Protein AF-A0A4S2KIC2-F1 (afdb_monomer)

Solvent-accessible surface area (backbone atoms only — not comparable to full-atom values): 6261 Å² total; per-residue (Å²): 139,81,88,82,81,82,77,82,76,80,71,76,79,69,77,73,74,77,71,71,77,53,70,52,60,56,43,44,62,73,37,57,76,86,53,90,86,42,69,68,57,34,50,52,31,51,56,43,46,51,50,33,42,51,54,45,27,50,54,45,30,67,76,27,77,90,33,70,73,56,28,45,45,26,24,49,55,37,25,50,57,42,38,67,74,37,64,85,42,64,68,51,42,49,49,29,49,76,78,23,56,61,81,84,130

Foldseek 3Di:
DDDDDPDDPPPPPPPPPPPDDPVLVVQLVVLDDQDDPDPVNNVSSVVSNLVSLVVQLVVQCVVQVPPVVSNQVSLVVSLVSQCVVCPPPPVSNVVSCVPRHDDDD

Mean predicted aligned error: 9.74 Å

Sequence (105 aa):
MRTFFVFITIGLLKSAMTRSIPKYDLCMENCGEDPYDDLVELTKVEVCRDQCNEQEKIRCIDKHQNNEAQKRKCWKDALYRCIVRCGDDGNCLKMCNDFHTPPSQ

Structure (mmCIF, N/CA/C/O backbone):
data_AF-A0A4S2KIC2-F1
#
_entry.id   AF-A0A4S2KIC2-F1
#
loop_
_atom_site.group_PDB
_atom_site.id
_atom_site.type_symbol
_atom_site.label_atom_id
_atom_site.label_alt_id
_atom_site.label_comp_id
_atom_site.label_asym_id
_atom_site.label_entity_id
_atom_site.label_seq_id
_atom_site.pdbx_PDB_ins_code
_atom_site.Cartn_x
_atom_site.Cartn_y
_atom_site.Cartn_z
_atom_site.occupancy
_atom_site.B_iso_or_equiv
_atom_site.auth_seq_id
_atom_site.auth_comp_id
_atom_site.auth_asym_id
_atom_site.auth_atom_id
_atom_site.pdbx_PDB_model_num
ATOM 1 N N . MET A 1 1 ? -8.834 -71.207 -9.233 1.00 42.25 1 MET A N 1
ATOM 2 C CA . MET A 1 1 ? -8.273 -70.038 -9.957 1.00 42.25 1 MET A CA 1
ATOM 3 C C . MET A 1 1 ? -9.429 -69.377 -10.690 1.00 42.25 1 MET A C 1
ATOM 5 O O . MET A 1 1 ? -10.117 -70.099 -11.382 1.00 42.25 1 MET A O 1
ATOM 9 N N . ARG A 1 2 ? -9.770 -68.095 -10.581 1.00 50.09 2 ARG A N 1
ATOM 10 C CA . ARG A 1 2 ? -9.151 -66.908 -9.979 1.00 50.09 2 ARG A CA 1
ATOM 11 C C . ARG A 1 2 ? -10.318 -65.956 -9.657 1.00 50.09 2 ARG A C 1
ATOM 13 O O . ARG A 1 2 ? -11.062 -65.588 -10.558 1.00 50.09 2 ARG A O 1
ATOM 20 N N . THR A 1 3 ? -10.487 -65.601 -8.391 1.00 49.47 3 THR A N 1
ATOM 21 C CA . THR A 1 3 ? -11.451 -64.598 -7.925 1.00 49.47 3 THR A CA 1
ATOM 22 C C . THR A 1 3 ? -10.867 -63.219 -8.224 1.00 49.47 3 THR A C 1
ATOM 24 O O . THR A 1 3 ? -9.846 -62.861 -7.641 1.00 49.47 3 THR A O 1
ATOM 27 N N . PHE A 1 4 ? -11.456 -62.452 -9.142 1.00 53.56 4 PHE A N 1
ATOM 28 C CA . PHE A 1 4 ? -11.076 -61.052 -9.344 1.00 53.56 4 PHE A CA 1
ATOM 29 C C . PHE A 1 4 ? -12.015 -60.168 -8.522 1.00 53.56 4 PHE A C 1
ATOM 31 O O . PHE A 1 4 ? -13.104 -59.809 -8.959 1.00 53.56 4 PHE A O 1
ATOM 38 N N . PHE A 1 5 ? -11.591 -59.853 -7.298 1.00 55.38 5 PHE A N 1
ATOM 39 C CA . PHE A 1 5 ? -12.187 -58.785 -6.505 1.00 55.38 5 PHE A CA 1
ATOM 40 C C . PHE A 1 5 ? -11.818 -57.444 -7.150 1.00 55.38 5 PHE A C 1
ATOM 42 O O . PHE A 1 5 ? -10.686 -56.977 -7.024 1.00 55.38 5 PHE A O 1
ATOM 49 N N . VAL A 1 6 ? -12.762 -56.833 -7.866 1.00 56.28 6 VAL A N 1
ATOM 50 C CA . VAL A 1 6 ? -12.648 -55.438 -8.305 1.00 56.28 6 VAL A CA 1
ATOM 51 C C . VAL A 1 6 ? -12.949 -54.571 -7.087 1.00 56.28 6 VAL A C 1
ATOM 53 O O . VAL A 1 6 ? -14.104 -54.310 -6.756 1.00 56.28 6 VAL A O 1
ATOM 56 N N . PHE A 1 7 ? -11.899 -54.196 -6.358 1.00 56.09 7 PHE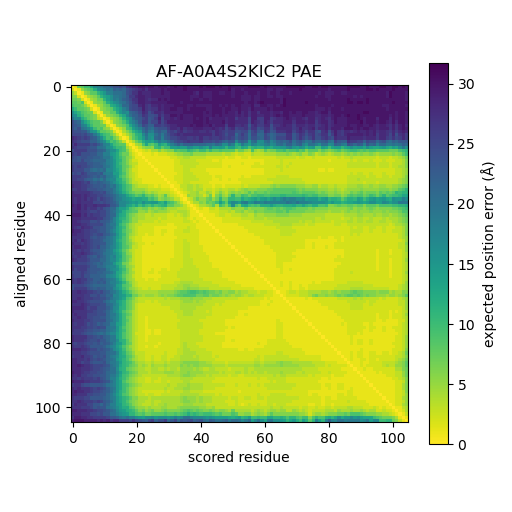 A N 1
ATOM 57 C CA . PHE A 1 7 ? -12.017 -53.264 -5.247 1.00 56.09 7 PHE A CA 1
ATOM 58 C C . PHE A 1 7 ? -12.352 -51.871 -5.779 1.00 56.09 7 PHE A C 1
ATOM 60 O O . PHE A 1 7 ? -11.626 -51.281 -6.574 1.00 56.09 7 PHE A O 1
ATOM 67 N N . ILE A 1 8 ? -13.494 -51.381 -5.310 1.00 58.25 8 ILE A N 1
ATOM 68 C CA . ILE A 1 8 ? -14.044 -50.049 -5.507 1.00 58.25 8 ILE A CA 1
ATOM 69 C C . ILE A 1 8 ? -13.025 -49.014 -5.016 1.00 58.25 8 ILE A C 1
ATOM 71 O O . ILE A 1 8 ? -12.866 -48.815 -3.813 1.00 58.25 8 ILE A O 1
ATOM 75 N N . THR A 1 9 ? -12.357 -48.310 -5.928 1.00 58.62 9 THR A N 1
ATOM 76 C CA . THR A 1 9 ? -11.683 -47.058 -5.578 1.00 58.62 9 THR A CA 1
ATOM 77 C C . THR A 1 9 ? -12.691 -45.925 -5.718 1.00 58.62 9 THR A C 1
ATOM 79 O O . THR A 1 9 ? -12.729 -45.229 -6.733 1.00 58.62 9 THR A O 1
ATOM 82 N N . ILE A 1 10 ? -13.512 -45.722 -4.682 1.00 62.16 10 ILE A N 1
ATOM 83 C CA . ILE A 1 10 ? -14.069 -44.393 -4.406 1.00 62.16 10 ILE A CA 1
ATOM 84 C C . ILE A 1 10 ? -12.861 -43.548 -4.008 1.00 62.16 10 ILE A C 1
ATOM 86 O O . ILE A 1 10 ? -12.469 -43.468 -2.844 1.00 62.16 10 ILE A O 1
ATOM 90 N N . GLY A 1 11 ? -12.190 -43.007 -5.023 1.00 55.66 11 GLY A N 1
ATOM 91 C CA . GLY A 1 11 ? -11.206 -41.964 -4.842 1.00 55.66 11 GLY A CA 1
ATOM 92 C C . GLY A 1 11 ? -11.947 -40.790 -4.237 1.00 55.66 11 GLY A C 1
ATOM 93 O O . GLY A 1 11 ? -12.772 -40.167 -4.899 1.00 55.66 11 GLY A O 1
ATOM 94 N N . LEU A 1 12 ? -11.696 -40.560 -2.952 1.00 54.72 12 LEU A N 1
ATOM 95 C CA . LEU A 1 12 ? -12.090 -39.374 -2.219 1.00 54.72 12 LEU A CA 1
ATOM 96 C C . LEU A 1 12 ? -11.844 -38.153 -3.115 1.00 54.72 12 LEU A C 1
ATOM 98 O O . LEU A 1 12 ? -10.701 -37.708 -3.245 1.00 54.72 12 LEU A O 1
ATOM 102 N N . LEU A 1 13 ? -12.909 -37.581 -3.689 1.00 52.31 13 LEU A N 1
ATOM 103 C CA . LEU A 1 13 ? -12.952 -36.146 -3.934 1.00 52.31 13 LEU A CA 1
ATOM 104 C C . LEU A 1 13 ? -12.817 -35.518 -2.545 1.00 52.31 13 LEU A C 1
ATOM 106 O O . LEU A 1 13 ? -13.795 -35.199 -1.874 1.00 52.31 13 LEU A O 1
ATOM 110 N N . LYS A 1 14 ? -11.574 -35.415 -2.065 1.00 51.69 14 LYS A N 1
ATOM 111 C CA . LYS A 1 14 ? -11.212 -34.439 -1.056 1.00 51.69 14 LYS A CA 1
ATOM 112 C C . LYS A 1 14 ? -11.665 -33.132 -1.665 1.00 51.69 14 LYS A C 1
ATOM 114 O O . LYS A 1 14 ? -11.070 -32.694 -2.645 1.00 51.69 14 LYS A O 1
ATOM 119 N N . SER A 1 15 ? -12.757 -32.590 -1.137 1.00 53.12 15 SER A N 1
ATOM 120 C CA . SER A 1 15 ? -13.234 -31.254 -1.436 1.00 53.12 15 SER A CA 1
ATOM 121 C C . SER A 1 15 ? -12.027 -30.331 -1.450 1.00 53.12 15 SER A C 1
ATOM 123 O O . SER A 1 15 ? -11.496 -29.972 -0.397 1.00 53.12 15 SER A O 1
ATOM 125 N N . ALA A 1 16 ? -11.555 -29.993 -2.647 1.00 57.94 16 ALA A N 1
ATOM 126 C CA . ALA A 1 16 ? -10.711 -28.844 -2.828 1.00 57.94 16 ALA A CA 1
ATOM 127 C C . ALA A 1 16 ? -11.624 -27.690 -2.440 1.00 57.94 16 ALA A C 1
ATOM 129 O O . ALA A 1 16 ? -12.454 -27.244 -3.227 1.00 57.94 16 ALA A O 1
ATOM 130 N N . MET A 1 17 ? -11.559 -27.273 -1.175 1.00 52.12 17 MET A N 1
ATOM 131 C CA . MET A 1 17 ? -11.983 -25.936 -0.825 1.00 52.12 17 MET A CA 1
ATOM 132 C C . MET A 1 17 ? -11.098 -25.043 -1.683 1.00 52.12 17 MET A C 1
ATOM 134 O O . MET A 1 17 ? -9.933 -24.828 -1.357 1.00 52.12 17 MET A O 1
ATOM 138 N N . THR A 1 18 ? -11.618 -24.628 -2.835 1.00 59.12 18 THR A N 1
ATOM 139 C CA . THR A 1 18 ? -11.044 -23.599 -3.692 1.00 59.12 18 THR A CA 1
ATOM 140 C C . THR A 1 18 ? -11.039 -22.330 -2.860 1.00 59.12 18 THR A C 1
ATOM 142 O O . THR A 1 18 ? -11.979 -21.538 -2.889 1.00 59.12 18 THR A O 1
ATOM 145 N N . ARG A 1 19 ? -10.032 -22.202 -1.995 1.00 63.56 19 ARG A N 1
ATOM 146 C CA . ARG A 1 19 ? -9.811 -21.021 -1.179 1.00 63.56 19 ARG A CA 1
ATOM 147 C C . ARG A 1 19 ? -9.549 -19.915 -2.190 1.00 63.56 19 ARG A C 1
ATOM 149 O O . ARG A 1 19 ? -8.561 -19.977 -2.913 1.00 63.56 19 ARG A O 1
ATOM 156 N N . SER A 1 20 ? -10.496 -18.990 -2.322 1.00 80.69 20 SER A N 1
ATOM 157 C CA . SER A 1 20 ? -10.373 -17.875 -3.257 1.00 80.69 20 SER A CA 1
ATOM 158 C C . SER A 1 20 ? -9.068 -17.135 -2.982 1.00 80.69 20 SER A C 1
ATOM 160 O O . SER A 1 20 ? -8.759 -16.889 -1.810 1.00 80.69 20 SER A O 1
ATOM 162 N N . ILE A 1 21 ? -8.341 -16.770 -4.039 1.00 81.56 21 ILE A N 1
ATOM 163 C CA . ILE A 1 21 ? -7.134 -15.944 -3.940 1.00 81.56 21 ILE A CA 1
ATOM 164 C C . ILE A 1 21 ? -7.488 -14.676 -3.140 1.00 81.56 21 ILE A C 1
ATOM 166 O O . ILE A 1 21 ? -8.517 -14.047 -3.426 1.00 81.56 21 ILE A O 1
ATOM 170 N N . PRO A 1 22 ? -6.722 -14.315 -2.093 1.00 92.50 22 PRO A N 1
ATOM 171 C CA . PRO A 1 22 ? -6.954 -13.077 -1.361 1.00 92.50 22 PRO A CA 1
ATOM 172 C C . PRO A 1 22 ? -6.935 -11.877 -2.311 1.00 92.50 22 PRO A C 1
ATOM 174 O O . PRO A 1 22 ? -6.118 -11.813 -3.224 1.00 92.50 22 PRO A O 1
ATOM 177 N N . LYS A 1 23 ? -7.824 -10.892 -2.112 1.00 96.12 23 LYS A N 1
ATOM 178 C CA . LYS A 1 23 ? -7.954 -9.818 -3.116 1.00 96.12 23 LYS A CA 1
ATOM 179 C C . LYS A 1 23 ? -6.697 -8.952 -3.255 1.00 96.12 23 LYS A C 1
ATOM 181 O O . LYS A 1 23 ? -6.541 -8.322 -4.290 1.00 96.12 23 LYS A O 1
ATOM 186 N N . TYR A 1 24 ? -5.840 -8.899 -2.230 1.00 96.62 24 TYR A N 1
ATOM 187 C CA . TYR A 1 24 ? -4.538 -8.236 -2.339 1.00 96.62 24 TYR A CA 1
ATOM 188 C C . TYR A 1 24 ? -3.654 -8.945 -3.364 1.00 96.62 24 TYR A C 1
ATOM 190 O O . TYR A 1 24 ? -3.161 -8.294 -4.274 1.00 96.62 24 TYR A O 1
ATOM 198 N N . ASP A 1 25 ? -3.526 -10.268 -3.256 1.00 96.19 25 ASP A N 1
ATOM 199 C CA . ASP A 1 25 ? -2.682 -11.065 -4.148 1.00 96.19 25 ASP A CA 1
ATOM 200 C C . ASP A 1 25 ? -3.192 -10.971 -5.591 1.00 96.19 25 ASP A C 1
ATOM 202 O O . ASP A 1 25 ? -2.426 -10.652 -6.492 1.00 96.19 25 ASP A O 1
ATOM 206 N N . LEU A 1 26 ? -4.511 -11.081 -5.791 1.00 96.75 26 LEU A N 1
ATOM 207 C CA . LEU A 1 26 ? -5.124 -10.880 -7.108 1.00 96.75 26 LEU A CA 1
ATOM 208 C C . LEU A 1 26 ? -4.883 -9.463 -7.665 1.00 96.75 26 LEU A C 1
ATOM 210 O O . LEU A 1 26 ? -4.708 -9.288 -8.866 1.00 96.75 26 LEU A O 1
ATOM 214 N N . CYS A 1 27 ? -4.898 -8.435 -6.811 1.00 98.00 27 CYS A N 1
ATOM 215 C CA . CYS A 1 27 ? -4.593 -7.065 -7.226 1.00 98.00 27 CYS A CA 1
ATOM 216 C C . CYS A 1 27 ? -3.133 -6.941 -7.678 1.00 98.00 27 CYS A C 1
ATOM 218 O O . CYS A 1 27 ? -2.872 -6.393 -8.743 1.00 98.00 27 CYS A O 1
ATOM 220 N N . MET A 1 28 ? -2.204 -7.501 -6.900 1.00 97.12 28 MET A N 1
ATOM 221 C CA . MET A 1 28 ? -0.775 -7.491 -7.208 1.00 97.12 28 MET A CA 1
ATOM 222 C C . MET A 1 28 ? -0.468 -8.233 -8.514 1.00 97.12 28 MET A C 1
ATOM 224 O O . MET A 1 28 ? 0.279 -7.707 -9.332 1.00 97.12 28 MET A O 1
ATOM 228 N N . GLU A 1 29 ? -1.085 -9.397 -8.742 1.00 95.81 29 GLU A N 1
ATOM 229 C CA . GLU A 1 29 ? -0.963 -10.152 -9.999 1.00 95.81 29 GLU A CA 1
ATOM 230 C C . GLU A 1 29 ? -1.431 -9.325 -11.207 1.00 95.81 29 GLU A C 1
ATOM 232 O O . GLU A 1 29 ? -0.776 -9.302 -12.247 1.00 95.81 29 GLU A O 1
ATOM 237 N N . ASN A 1 30 ? -2.529 -8.577 -11.063 1.00 97.00 30 ASN A N 1
ATOM 238 C CA . ASN A 1 30 ? -3.064 -7.737 -12.138 1.00 97.00 30 ASN A CA 1
ATOM 239 C C . ASN A 1 30 ? -2.209 -6.498 -12.449 1.00 97.00 30 ASN A C 1
ATOM 241 O O . ASN A 1 30 ? -2.402 -5.895 -13.505 1.00 97.00 30 ASN A O 1
ATOM 245 N N . CYS A 1 31 ? -1.286 -6.105 -11.565 1.00 96.94 31 CYS A N 1
ATOM 246 C CA . CYS A 1 31 ? -0.347 -5.020 -11.849 1.00 96.94 31 CYS A CA 1
ATOM 247 C C . CYS A 1 31 ? 0.747 -5.426 -12.842 1.00 96.94 31 CYS A C 1
ATOM 249 O O . CYS A 1 31 ? 1.362 -4.546 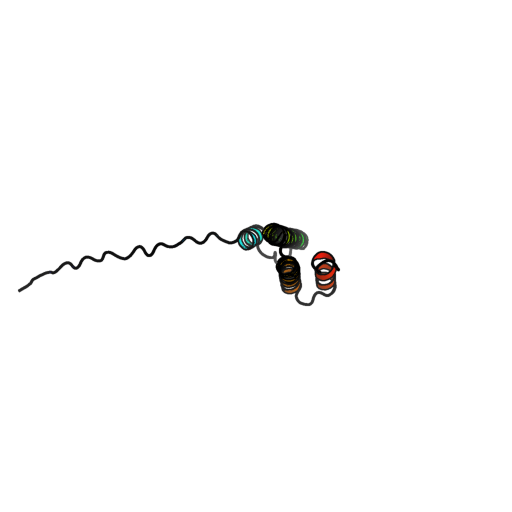-13.436 1.00 96.94 31 CYS A O 1
ATOM 251 N N . GLY A 1 32 ? 0.974 -6.728 -13.036 1.00 93.75 32 GLY A N 1
ATOM 252 C CA . GLY A 1 32 ? 2.026 -7.244 -13.903 1.00 93.75 32 GLY A CA 1
ATOM 253 C C . GLY A 1 32 ? 3.408 -7.311 -13.245 1.00 93.75 32 GLY A C 1
ATOM 254 O O . GLY A 1 32 ? 3.616 -6.946 -12.080 1.00 93.75 32 GLY A O 1
ATOM 255 N N . GLU A 1 33 ? 4.348 -7.833 -14.025 1.00 90.94 33 GLU A N 1
ATOM 256 C CA . GLU A 1 33 ? 5.750 -8.025 -13.650 1.00 90.94 33 GLU A CA 1
ATOM 257 C C . GLU A 1 33 ? 6.575 -6.755 -13.889 1.00 90.94 33 GLU A C 1
ATOM 259 O O . GLU A 1 33 ? 6.165 -5.866 -14.638 1.00 90.94 33 GLU A O 1
ATOM 264 N N . ASP A 1 34 ? 7.755 -6.682 -13.273 1.00 88.12 34 ASP A N 1
ATOM 265 C CA . ASP A 1 34 ? 8.661 -5.547 -13.460 1.00 88.12 34 ASP A CA 1
ATOM 266 C C . ASP A 1 34 ? 9.210 -5.526 -14.898 1.00 88.12 34 ASP A C 1
ATOM 268 O O . ASP A 1 34 ? 9.769 -6.529 -15.360 1.00 88.12 34 ASP A O 1
ATOM 272 N N . PRO A 1 35 ? 9.069 -4.411 -15.636 1.00 85.94 35 PRO A N 1
ATOM 273 C CA . PRO A 1 35 ? 9.635 -4.296 -16.971 1.00 85.94 35 PRO A CA 1
ATOM 274 C C . PRO A 1 35 ? 11.152 -4.106 -16.887 1.00 85.94 35 PRO A C 1
ATOM 276 O O . PRO A 1 35 ? 11.654 -3.371 -16.042 1.00 85.94 35 PRO A O 1
ATOM 279 N N . TYR A 1 36 ? 11.886 -4.751 -17.795 1.00 78.75 36 TYR A N 1
ATOM 280 C CA . TYR A 1 36 ? 13.352 -4.783 -17.750 1.00 78.75 36 TYR A CA 1
ATOM 281 C C . TYR A 1 36 ? 14.020 -3.422 -18.020 1.00 78.75 36 TYR A C 1
ATOM 283 O O . TYR A 1 36 ? 14.941 -3.069 -17.295 1.00 78.75 36 TYR A O 1
ATOM 291 N N . ASP A 1 37 ? 13.554 -2.656 -19.018 1.00 83.44 37 ASP A N 1
ATOM 292 C CA . ASP A 1 37 ? 14.242 -1.432 -19.486 1.00 83.44 37 ASP A CA 1
ATOM 293 C C . ASP A 1 37 ? 13.305 -0.225 -19.717 1.00 83.44 37 ASP A C 1
ATOM 295 O O . ASP A 1 37 ? 13.725 0.803 -20.253 1.00 83.44 37 A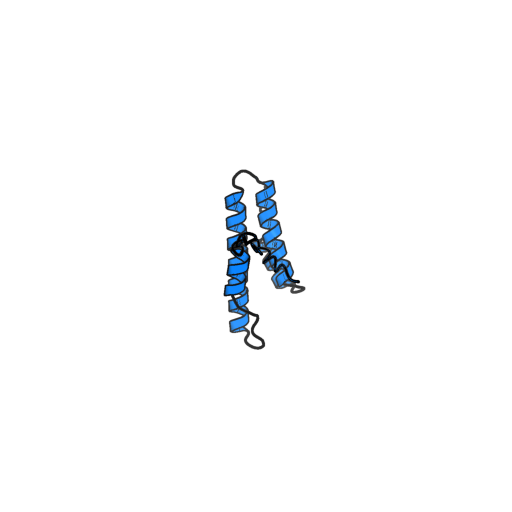SP A O 1
ATOM 299 N N . ASP A 1 38 ? 12.027 -0.318 -19.333 1.00 89.19 38 ASP A N 1
ATOM 300 C CA . ASP A 1 38 ? 11.050 0.761 -19.532 1.00 89.19 38 ASP A CA 1
ATOM 301 C C . ASP A 1 38 ? 10.660 1.406 -18.197 1.00 89.19 38 ASP A C 1
ATOM 303 O O . ASP A 1 38 ? 9.813 0.905 -17.458 1.00 89.19 38 ASP A O 1
ATOM 307 N N . LEU A 1 39 ? 11.275 2.555 -17.902 1.00 87.12 39 LEU A N 1
ATOM 308 C CA . LEU A 1 39 ? 11.015 3.323 -16.680 1.00 87.12 39 LEU A CA 1
ATOM 309 C C . LEU A 1 39 ? 9.564 3.822 -16.574 1.00 87.12 39 LEU A C 1
ATOM 311 O O . LEU A 1 39 ? 9.051 3.997 -15.466 1.00 87.12 39 LEU A O 1
ATOM 315 N N . VAL A 1 40 ? 8.898 4.073 -17.706 1.00 88.38 40 VAL A N 1
ATOM 316 C CA . VAL A 1 40 ? 7.503 4.529 -17.720 1.00 88.38 40 VAL A CA 1
ATOM 317 C C . VAL A 1 40 ? 6.584 3.376 -17.342 1.00 88.38 40 VAL A C 1
ATOM 319 O O . VAL A 1 40 ? 5.693 3.555 -16.511 1.00 88.38 40 VAL A O 1
ATOM 322 N N . GLU A 1 41 ? 6.807 2.194 -17.912 1.00 90.38 41 GLU A N 1
ATOM 323 C CA . GLU A 1 41 ? 6.062 0.993 -17.528 1.00 90.38 41 GLU A CA 1
ATOM 324 C C . GLU A 1 41 ? 6.372 0.583 -16.083 1.00 90.38 41 GLU A C 1
ATOM 326 O O . GLU A 1 41 ? 5.448 0.238 -15.349 1.00 90.38 41 GLU A O 1
ATOM 331 N N . LEU A 1 42 ? 7.623 0.725 -15.625 1.00 91.00 42 LEU A N 1
ATOM 332 C CA . LEU A 1 42 ? 7.994 0.441 -14.235 1.00 91.00 42 LEU A CA 1
ATOM 333 C C . LEU A 1 42 ? 7.185 1.317 -13.276 1.00 91.00 42 LEU A C 1
ATOM 335 O O . LEU A 1 42 ? 6.544 0.812 -12.357 1.00 91.00 42 LEU A O 1
ATOM 339 N N . THR A 1 43 ? 7.119 2.620 -13.559 1.00 90.75 43 THR A N 1
ATOM 340 C CA . THR A 1 43 ? 6.349 3.569 -12.745 1.00 90.75 43 THR A CA 1
ATOM 341 C C . THR A 1 43 ? 4.860 3.202 -12.710 1.00 90.75 43 THR A C 1
ATOM 343 O O . THR A 1 43 ? 4.215 3.317 -11.669 1.00 90.75 43 THR A O 1
ATOM 346 N N . LYS A 1 44 ? 4.277 2.734 -13.825 1.00 94.25 44 LYS A N 1
ATOM 347 C CA . LYS A 1 44 ? 2.870 2.289 -13.854 1.00 94.25 44 LYS A CA 1
ATOM 348 C C . LYS A 1 44 ? 2.642 1.069 -12.961 1.00 94.25 44 LYS A C 1
ATOM 350 O O . LYS A 1 44 ? 1.652 1.035 -12.227 1.00 94.25 44 LYS A O 1
ATOM 355 N N . VAL A 1 45 ? 3.548 0.093 -13.018 1.00 95.12 45 VAL A N 1
ATOM 356 C CA . VAL A 1 45 ? 3.499 -1.118 -12.187 1.00 95.12 45 VAL A CA 1
ATOM 357 C C . VAL A 1 45 ? 3.610 -0.751 -10.705 1.00 95.12 45 VAL A C 1
ATOM 359 O O . VAL A 1 45 ? 2.798 -1.207 -9.896 1.00 95.12 45 VAL A O 1
ATOM 362 N N . GLU A 1 46 ? 4.546 0.123 -10.340 1.00 93.94 46 GLU A N 1
ATOM 363 C CA . GLU A 1 46 ? 4.731 0.591 -8.961 1.00 93.94 46 GLU A CA 1
ATOM 364 C C . GLU A 1 46 ? 3.493 1.321 -8.427 1.00 93.94 46 GLU A C 1
ATOM 366 O O . GLU A 1 46 ? 2.955 0.942 -7.383 1.00 93.94 46 GLU A O 1
ATOM 371 N N . VAL A 1 47 ? 2.957 2.284 -9.188 1.00 95.31 47 VAL A N 1
ATOM 372 C CA . VAL A 1 47 ? 1.731 3.013 -8.820 1.00 95.31 47 VAL A CA 1
ATOM 373 C C . VAL A 1 47 ? 0.551 2.055 -8.625 1.00 95.31 47 VAL A C 1
ATOM 375 O O . VAL A 1 47 ? -0.225 2.213 -7.679 1.00 95.31 47 VAL A O 1
ATOM 378 N N . CYS A 1 48 ? 0.412 1.037 -9.477 1.00 97.94 48 CYS A N 1
ATOM 379 C CA . CYS A 1 48 ? -0.618 0.012 -9.313 1.00 97.94 48 CYS A CA 1
ATOM 380 C C . CYS A 1 48 ? -0.448 -0.764 -7.994 1.00 97.94 48 CYS A C 1
ATOM 382 O O . CYS A 1 48 ? -1.398 -0.921 -7.222 1.00 97.94 48 CYS A O 1
ATOM 384 N N . ARG A 1 49 ? 0.772 -1.207 -7.677 1.00 97.38 49 ARG A N 1
ATOM 385 C CA . ARG A 1 49 ? 1.067 -1.971 -6.451 1.00 97.38 49 ARG A CA 1
ATOM 386 C C . ARG A 1 49 ? 0.891 -1.138 -5.179 1.00 97.38 49 ARG A C 1
ATOM 388 O O . ARG A 1 49 ? 0.532 -1.683 -4.124 1.00 97.38 49 ARG A O 1
ATOM 395 N N . ASP A 1 50 ? 1.110 0.170 -5.254 1.00 96.69 50 ASP A N 1
ATOM 396 C CA . ASP A 1 50 ? 0.805 1.109 -4.173 1.00 96.69 50 ASP A CA 1
ATOM 397 C C . ASP A 1 50 ? -0.703 1.236 -3.950 1.00 96.69 50 ASP A C 1
ATOM 399 O O . ASP A 1 50 ? -1.168 1.128 -2.810 1.00 96.69 50 ASP A O 1
ATOM 403 N N . GLN A 1 51 ? -1.492 1.321 -5.026 1.00 98.06 51 GLN A N 1
ATOM 404 C CA . GLN A 1 51 ? -2.954 1.284 -4.933 1.00 98.06 51 GLN A CA 1
ATOM 405 C C . GLN A 1 51 ? -3.458 -0.023 -4.308 1.00 98.06 51 GLN A C 1
ATOM 407 O O . GLN A 1 51 ? -4.333 0.016 -3.440 1.00 98.06 51 GLN A O 1
ATOM 412 N N . CYS A 1 52 ? -2.888 -1.175 -4.677 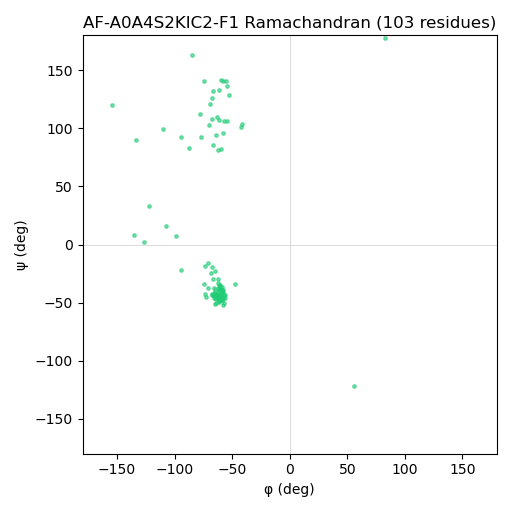1.00 98.44 52 CYS A N 1
ATOM 413 C CA . CYS A 1 52 ? -3.239 -2.458 -4.063 1.00 98.44 52 CYS A CA 1
ATOM 414 C C . CYS A 1 52 ? -2.973 -2.471 -2.551 1.00 98.44 52 CYS A C 1
ATOM 416 O O . CYS A 1 52 ? -3.800 -2.958 -1.773 1.00 98.44 52 CYS A O 1
ATOM 418 N N . ASN A 1 53 ? -1.837 -1.918 -2.112 1.00 98.44 53 ASN A N 1
ATOM 419 C CA . ASN A 1 53 ? -1.495 -1.849 -0.692 1.00 98.44 53 ASN A CA 1
ATOM 420 C C . ASN A 1 53 ? -2.454 -0.937 0.087 1.00 98.44 53 ASN A C 1
ATOM 422 O O . ASN A 1 53 ? -2.902 -1.301 1.178 1.00 98.44 53 ASN A O 1
ATOM 426 N N . GLU A 1 54 ? -2.806 0.213 -0.491 1.00 98.06 54 GLU A N 1
ATOM 427 C CA . GLU A 1 54 ? -3.740 1.165 0.110 1.00 98.06 54 GLU A CA 1
ATOM 428 C C . GLU A 1 54 ? -5.146 0.569 0.244 1.00 98.06 54 GLU A C 1
ATOM 430 O O . GLU A 1 54 ? -5.744 0.607 1.321 1.00 98.06 54 GLU A O 1
ATOM 435 N N . GLN A 1 55 ? -5.653 -0.069 -0.814 1.00 98.38 55 GLN A N 1
ATOM 436 C CA . GLN A 1 55 ? -6.953 -0.742 -0.785 1.00 98.38 55 GLN A CA 1
ATOM 437 C C . GLN A 1 55 ? -6.993 -1.869 0.252 1.00 98.38 55 GLN A C 1
ATOM 439 O O . GLN A 1 55 ? -7.999 -2.044 0.947 1.00 98.38 55 GLN A O 1
ATOM 444 N N . GLU A 1 56 ? -5.902 -2.627 0.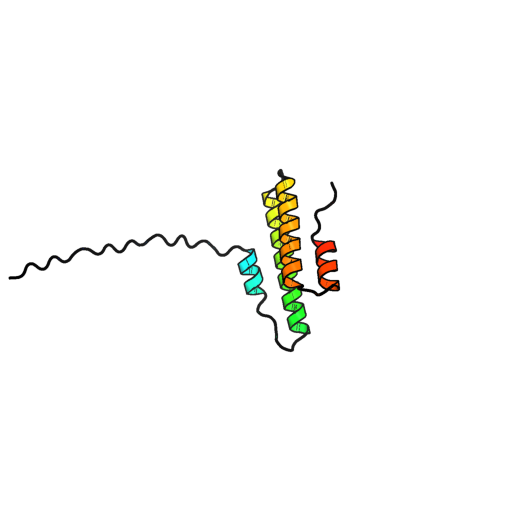396 1.00 98.38 56 GLU A N 1
ATOM 445 C CA . GLU A 1 56 ? -5.809 -3.671 1.416 1.00 98.38 56 GLU A CA 1
ATOM 446 C C . GLU A 1 56 ? -5.829 -3.094 2.830 1.00 98.38 56 GLU A C 1
ATOM 448 O O . GLU A 1 56 ? -6.532 -3.611 3.702 1.00 98.38 56 GLU A O 1
ATOM 453 N N . LYS A 1 57 ? -5.083 -2.007 3.057 1.00 98.00 57 LYS A N 1
ATOM 454 C CA . LYS A 1 57 ? -5.060 -1.286 4.332 1.00 98.00 57 LYS A CA 1
ATOM 455 C C . LYS A 1 57 ? -6.463 -0.817 4.712 1.00 98.00 57 LYS A C 1
ATOM 457 O O . LYS A 1 57 ? -6.914 -1.118 5.817 1.00 98.00 57 LYS A O 1
ATOM 462 N N . ILE A 1 58 ? -7.164 -0.150 3.791 1.00 98.00 58 ILE A N 1
ATOM 463 C CA . ILE A 1 58 ? -8.537 0.339 3.988 1.00 98.00 58 ILE A CA 1
ATOM 464 C C . ILE A 1 58 ? -9.470 -0.826 4.325 1.00 98.00 58 ILE A C 1
ATOM 466 O O . ILE A 1 58 ? -10.107 -0.817 5.377 1.00 98.00 58 ILE A O 1
ATOM 470 N N . ARG A 1 59 ? -9.472 -1.892 3.514 1.00 98.06 59 ARG A N 1
ATOM 471 C CA . ARG A 1 59 ? -10.323 -3.068 3.756 1.00 98.06 59 ARG A CA 1
ATOM 472 C C . ARG A 1 59 ? -10.056 -3.715 5.117 1.00 98.06 59 ARG A C 1
ATOM 474 O O . ARG A 1 59 ? -10.984 -4.188 5.774 1.00 98.06 59 ARG A O 1
ATOM 481 N N . CYS A 1 60 ? -8.792 -3.774 5.529 1.00 98.00 60 CYS A N 1
ATOM 482 C CA . CYS A 1 60 ? -8.403 -4.297 6.832 1.00 98.00 60 CYS A CA 1
ATOM 483 C C . CYS A 1 60 ? -8.935 -3.410 7.969 1.00 98.00 60 CYS A C 1
ATOM 485 O O . CYS A 1 60 ? -9.530 -3.925 8.916 1.00 98.00 60 CYS A O 1
ATOM 487 N N . ILE A 1 61 ? -8.788 -2.085 7.860 1.00 97.62 61 ILE A N 1
ATOM 488 C CA . ILE A 1 61 ? -9.297 -1.122 8.849 1.00 97.62 61 ILE A CA 1
ATOM 489 C C . ILE A 1 61 ? -10.824 -1.207 8.960 1.00 97.62 61 ILE A C 1
ATOM 491 O O . ILE A 1 61 ? -11.347 -1.294 10.074 1.00 97.62 61 ILE A O 1
ATOM 495 N N . ASP A 1 62 ? -11.530 -1.269 7.830 1.00 97.44 62 ASP A N 1
ATOM 496 C CA . ASP A 1 62 ? -12.993 -1.367 7.774 1.00 97.44 62 ASP A CA 1
ATOM 497 C C . ASP A 1 62 ? -13.516 -2.645 8.438 1.00 97.44 62 ASP A C 1
ATOM 499 O O . ASP A 1 62 ? -14.548 -2.641 9.109 1.00 97.44 62 ASP A O 1
ATOM 503 N N . LYS A 1 63 ? -12.771 -3.750 8.336 1.00 97.69 63 LYS A N 1
ATOM 504 C CA . LYS A 1 63 ? -13.097 -5.004 9.030 1.00 97.69 63 LYS A CA 1
ATOM 505 C C . LYS A 1 63 ? -12.955 -4.896 10.557 1.00 97.69 63 LYS A C 1
ATOM 507 O O . LYS A 1 63 ? -13.510 -5.715 11.291 1.00 97.69 63 LYS A O 1
ATOM 512 N N . HIS A 1 64 ? -12.212 -3.908 11.047 1.00 97.00 64 HIS A N 1
ATOM 513 C CA . HIS A 1 64 ? -11.828 -3.760 12.448 1.00 97.00 64 HIS A CA 1
ATOM 514 C C . HIS A 1 64 ? -12.287 -2.428 13.061 1.00 97.00 64 HIS A C 1
ATOM 516 O O . HIS A 1 64 ? -11.635 -1.916 13.968 1.00 97.00 64 HIS A O 1
ATOM 522 N N . GLN A 1 65 ? -13.436 -1.891 12.628 1.00 93.19 65 GLN A N 1
ATOM 523 C CA . GLN A 1 65 ? -13.976 -0.589 13.061 1.00 93.19 65 GLN A CA 1
ATOM 524 C C . GLN A 1 65 ? -13.981 -0.346 14.581 1.00 93.19 65 GLN A C 1
ATOM 526 O O . GLN A 1 65 ? -13.717 0.777 15.000 1.00 93.19 65 GLN A O 1
ATOM 531 N N . ASN A 1 66 ? -14.191 -1.382 15.398 1.00 94.38 66 ASN A N 1
ATOM 532 C CA . ASN A 1 66 ? -14.249 -1.276 16.863 1.00 94.38 66 ASN A CA 1
ATOM 533 C C . ASN A 1 66 ? -13.014 -1.863 17.574 1.00 94.38 66 ASN A C 1
ATOM 535 O O . ASN A 1 66 ? -13.068 -2.162 18.765 1.00 94.38 66 ASN A O 1
ATOM 539 N N . ASN A 1 67 ? -11.913 -2.101 16.854 1.00 96.81 67 ASN A N 1
ATOM 540 C CA . ASN A 1 67 ? -10.701 -2.696 17.412 1.00 96.81 67 ASN A CA 1
ATOM 541 C C . ASN A 1 67 ? -9.451 -1.919 16.982 1.00 96.81 67 ASN A C 1
ATOM 543 O O . ASN A 1 67 ? -8.809 -2.235 15.980 1.00 96.81 67 ASN A O 1
ATOM 547 N N . GLU A 1 68 ? -9.076 -0.929 17.790 1.00 95.56 68 GLU A N 1
ATOM 548 C CA . GLU A 1 68 ? -7.928 -0.055 17.524 1.00 95.56 68 GLU A CA 1
ATOM 549 C C . GLU A 1 68 ? -6.596 -0.806 17.427 1.00 95.56 68 GLU A C 1
ATOM 551 O O . GLU A 1 68 ? -5.743 -0.462 16.609 1.00 95.56 68 GLU A O 1
ATOM 556 N N . ALA A 1 69 ? -6.410 -1.873 18.209 1.00 96.12 69 ALA A N 1
ATOM 557 C CA . ALA A 1 69 ? -5.202 -2.687 18.122 1.00 96.12 69 ALA A CA 1
ATOM 558 C C . ALA A 1 69 ? -5.083 -3.368 16.747 1.00 96.12 69 ALA A C 1
ATOM 560 O O . ALA A 1 69 ? -4.007 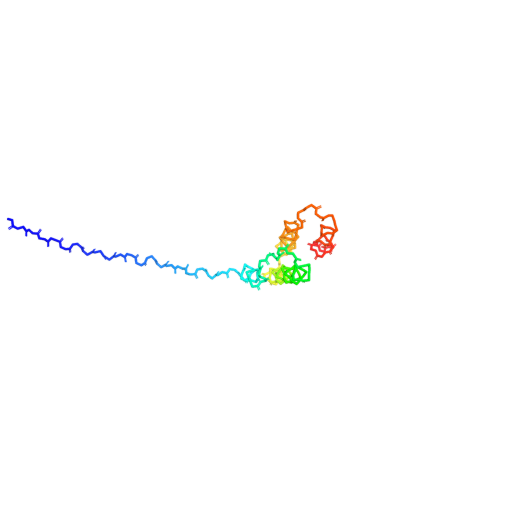-3.364 16.147 1.00 96.12 69 ALA A O 1
ATOM 561 N N . GLN A 1 70 ? -6.191 -3.897 16.218 1.00 97.62 70 GLN A N 1
ATOM 562 C CA . GLN A 1 70 ? -6.219 -4.501 14.885 1.00 97.62 70 GLN A CA 1
ATOM 563 C C . GLN A 1 70 ? -6.105 -3.453 13.776 1.00 97.62 70 GLN A C 1
ATOM 565 O O . GLN A 1 70 ? -5.369 -3.684 12.822 1.00 97.62 70 GLN A O 1
ATOM 570 N N . LYS A 1 71 ? -6.712 -2.267 13.918 1.00 97.44 71 LYS A N 1
ATOM 571 C CA . LYS A 1 71 ? -6.488 -1.165 12.967 1.00 97.44 71 LYS A CA 1
ATOM 572 C C . LYS A 1 71 ? -5.013 -0.782 12.888 1.00 97.44 71 LYS A C 1
ATOM 574 O O . LYS A 1 71 ? -4.466 -0.692 11.793 1.00 97.44 71 LYS A O 1
ATOM 579 N N . ARG A 1 72 ? -4.328 -0.618 14.027 1.00 96.62 72 ARG A N 1
ATOM 580 C CA . ARG A 1 72 ? -2.876 -0.349 14.043 1.00 96.62 72 ARG A CA 1
ATOM 581 C C . ARG A 1 72 ? -2.080 -1.470 13.390 1.00 96.62 72 ARG A C 1
ATOM 583 O O . ARG A 1 72 ? -1.079 -1.190 12.738 1.00 96.62 72 ARG A O 1
ATOM 590 N N . LYS A 1 73 ? -2.515 -2.723 13.544 1.00 97.38 73 LYS A N 1
ATOM 591 C CA . LYS A 1 73 ? -1.914 -3.847 12.827 1.00 97.38 73 LYS A CA 1
ATOM 592 C C . LYS A 1 73 ? -2.088 -3.695 11.311 1.00 97.38 73 LYS A C 1
ATOM 594 O O . LYS A 1 73 ? -1.105 -3.839 10.605 1.00 97.38 73 LYS A O 1
ATOM 599 N N . CYS A 1 74 ? -3.265 -3.302 10.820 1.00 98.19 74 CYS A N 1
ATOM 600 C CA . CYS A 1 74 ? -3.490 -3.040 9.392 1.00 98.19 74 CYS A CA 1
ATOM 601 C C . CYS A 1 74 ? -2.533 -1.983 8.818 1.00 98.19 74 CYS A C 1
ATOM 603 O O . CYS A 1 74 ? -1.980 -2.179 7.739 1.00 98.19 74 CYS A O 1
ATOM 605 N N . TRP A 1 75 ? -2.308 -0.887 9.552 1.00 98.19 75 TRP A N 1
ATOM 606 C CA . TRP A 1 75 ? -1.318 0.135 9.188 1.00 98.19 75 TRP A CA 1
ATOM 607 C C . TRP A 1 75 ? 0.102 -0.443 9.132 1.00 98.19 75 TRP A C 1
ATOM 609 O O . TRP A 1 75 ? 0.796 -0.275 8.134 1.00 98.19 75 TRP A O 1
ATOM 619 N N . LYS A 1 76 ? 0.513 -1.194 10.163 1.00 97.94 76 LYS A N 1
ATOM 620 C CA . LYS A 1 76 ? 1.833 -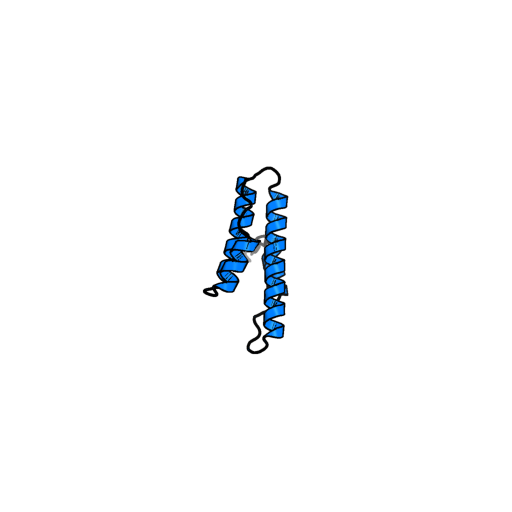1.845 10.206 1.00 97.94 76 LYS A CA 1
ATOM 621 C C . LYS A 1 76 ? 2.029 -2.865 9.085 1.00 97.94 76 LYS A C 1
ATOM 623 O O . LYS A 1 76 ? 3.105 -2.908 8.501 1.00 97.94 76 LYS A O 1
ATOM 628 N N . ASP A 1 77 ? 1.004 -3.651 8.770 1.00 98.12 77 ASP A N 1
ATOM 629 C CA . ASP A 1 77 ? 1.045 -4.629 7.684 1.00 98.12 77 ASP A CA 1
ATOM 630 C C . ASP A 1 77 ? 1.191 -3.914 6.325 1.00 98.12 77 ASP A C 1
ATOM 632 O O . ASP A 1 77 ? 1.956 -4.362 5.474 1.00 98.12 77 ASP A O 1
ATOM 636 N N . ALA A 1 78 ? 0.522 -2.769 6.129 1.00 98.38 78 ALA A N 1
ATOM 637 C CA . ALA A 1 78 ? 0.686 -1.945 4.930 1.00 98.38 78 ALA A CA 1
ATOM 638 C C . ALA A 1 78 ? 2.084 -1.319 4.826 1.00 98.38 78 ALA A C 1
ATOM 640 O O . ALA A 1 78 ? 2.699 -1.370 3.760 1.00 98.38 78 ALA A O 1
ATOM 641 N N . LEU A 1 79 ? 2.611 -0.787 5.933 1.00 98.12 79 LEU A N 1
ATOM 642 C CA . LEU A 1 79 ? 3.972 -0.255 6.005 1.00 98.12 79 LEU A CA 1
ATOM 643 C C . LEU A 1 79 ? 5.004 -1.336 5.671 1.00 98.12 79 LEU A C 1
ATOM 645 O O . LEU A 1 79 ? 5.891 -1.108 4.855 1.00 98.12 79 LEU A O 1
ATOM 649 N N . TYR A 1 80 ? 4.855 -2.528 6.250 1.00 98.12 80 TYR A N 1
ATOM 650 C CA . TYR A 1 80 ? 5.747 -3.656 5.999 1.00 98.12 80 TYR A CA 1
ATOM 651 C C . TYR A 1 80 ? 5.760 -4.063 4.522 1.00 98.12 80 TYR A C 1
ATOM 653 O O . TYR A 1 80 ? 6.833 -4.188 3.937 1.00 98.12 80 TYR A O 1
ATOM 661 N N . ARG A 1 81 ? 4.585 -4.213 3.893 1.00 97.75 81 ARG A N 1
ATOM 662 C CA . ARG A 1 81 ? 4.492 -4.536 2.459 1.00 97.75 81 ARG A CA 1
ATOM 663 C C . ARG A 1 81 ? 5.175 -3.485 1.584 1.00 97.75 81 ARG A C 1
ATOM 665 O O . ARG A 1 81 ? 5.833 -3.854 0.620 1.00 97.75 81 ARG A O 1
ATOM 672 N N . CYS A 1 82 ? 5.042 -2.207 1.933 1.00 97.75 82 CYS A N 1
ATOM 673 C CA . CYS A 1 82 ? 5.706 -1.114 1.227 1.00 97.75 82 CYS A CA 1
ATOM 674 C C . CYS A 1 82 ? 7.237 -1.197 1.371 1.00 97.75 82 CYS A C 1
ATOM 676 O O . CYS A 1 82 ? 7.942 -1.247 0.368 1.00 97.75 82 CYS A O 1
ATOM 678 N N . ILE A 1 83 ? 7.745 -1.329 2.604 1.00 97.12 83 ILE A N 1
ATOM 679 C CA . ILE A 1 83 ? 9.188 -1.426 2.894 1.00 97.12 83 ILE A CA 1
ATOM 680 C C . ILE A 1 83 ? 9.837 -2.601 2.159 1.00 97.12 83 ILE A C 1
ATOM 682 O O . ILE A 1 83 ? 10.896 -2.436 1.562 1.00 97.12 83 ILE A O 1
ATOM 686 N N . VAL A 1 84 ? 9.202 -3.778 2.168 1.00 96.38 84 VAL A N 1
ATOM 687 C CA . VAL A 1 84 ? 9.737 -4.965 1.481 1.00 96.38 84 VAL A CA 1
ATOM 688 C C . VAL A 1 84 ? 9.920 -4.716 -0.018 1.00 96.38 84 VAL A C 1
ATOM 690 O O . VAL A 1 84 ? 10.895 -5.200 -0.584 1.00 96.38 84 VAL A O 1
ATOM 693 N N . ARG A 1 85 ? 9.024 -3.950 -0.656 1.00 94.12 85 ARG A N 1
ATOM 694 C CA . ARG A 1 85 ? 9.146 -3.603 -2.081 1.00 94.12 85 ARG A CA 1
ATOM 695 C C . ARG A 1 85 ? 10.222 -2.551 -2.346 1.00 94.12 85 ARG A C 1
ATOM 697 O O . ARG A 1 85 ? 10.877 -2.634 -3.373 1.00 94.12 85 ARG A O 1
ATOM 704 N N . CYS A 1 86 ? 10.421 -1.601 -1.432 1.00 94.62 86 CYS A N 1
ATOM 705 C CA . CYS A 1 86 ? 11.447 -0.564 -1.581 1.00 94.62 86 CYS A CA 1
ATOM 706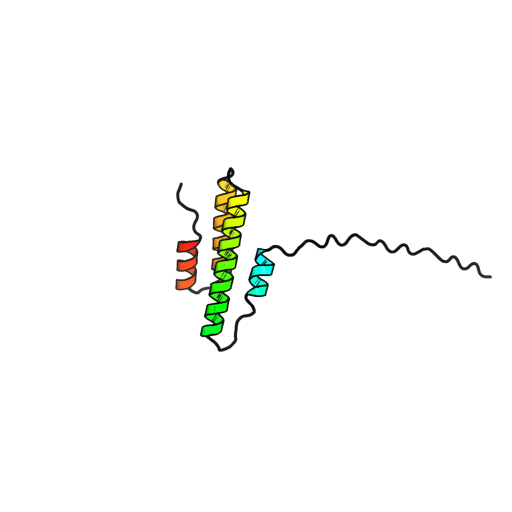 C C . CYS A 1 86 ? 12.884 -1.094 -1.496 1.00 94.62 86 CYS A C 1
ATOM 708 O O . CYS A 1 86 ? 13.804 -0.430 -1.973 1.00 94.62 86 CYS A O 1
ATOM 710 N N . GLY A 1 87 ? 13.102 -2.238 -0.836 1.00 92.19 87 GLY A N 1
ATOM 711 C CA . GLY A 1 87 ? 14.452 -2.690 -0.503 1.00 92.19 87 GLY A CA 1
ATOM 712 C C . GLY A 1 87 ? 15.200 -1.614 0.292 1.00 92.19 87 GLY A C 1
ATOM 713 O O . GLY A 1 87 ? 14.716 -1.162 1.330 1.00 92.19 87 GLY A O 1
ATOM 714 N N . ASP A 1 88 ? 16.345 -1.176 -0.233 1.00 94.25 88 ASP A N 1
ATOM 715 C CA . ASP A 1 88 ? 17.219 -0.182 0.405 1.00 94.25 88 ASP A CA 1
ATOM 716 C C . ASP A 1 88 ? 17.043 1.252 -0.146 1.00 94.25 88 ASP A C 1
ATOM 718 O O . ASP A 1 88 ? 17.815 2.148 0.208 1.00 94.25 88 ASP A O 1
ATOM 722 N N . ASP A 1 89 ? 16.047 1.513 -1.005 1.00 95.12 89 ASP A N 1
ATOM 723 C CA . ASP A 1 89 ? 15.804 2.863 -1.532 1.00 95.12 89 ASP A CA 1
ATOM 724 C C . ASP A 1 89 ? 15.314 3.809 -0.420 1.00 95.12 89 ASP A C 1
ATOM 726 O O . ASP A 1 89 ? 14.174 3.745 0.044 1.00 95.12 89 ASP A O 1
ATOM 730 N N . GLY A 1 90 ? 16.178 4.739 -0.003 1.00 96.19 90 GLY A N 1
ATOM 731 C CA . GLY A 1 90 ? 15.887 5.666 1.090 1.00 96.19 90 GLY A CA 1
ATOM 732 C C . GLY A 1 90 ? 14.703 6.609 0.837 1.00 96.19 90 GLY A C 1
ATOM 733 O O . GLY A 1 90 ? 13.983 6.943 1.782 1.00 96.19 90 GLY A O 1
ATOM 734 N N . ASN A 1 91 ? 14.468 7.028 -0.410 1.00 95.75 91 ASN A N 1
ATOM 735 C CA . ASN A 1 91 ? 13.338 7.897 -0.745 1.00 95.75 91 ASN A CA 1
ATOM 736 C C . ASN A 1 91 ? 12.023 7.111 -0.695 1.00 95.75 91 ASN A C 1
ATOM 738 O O . ASN A 1 91 ? 11.046 7.585 -0.112 1.00 95.75 91 ASN A O 1
ATOM 742 N N . CYS A 1 92 ? 12.024 5.892 -1.230 1.00 95.44 92 CYS A N 1
ATOM 743 C CA . CYS A 1 92 ? 10.904 4.961 -1.175 1.00 95.44 92 CYS A CA 1
ATOM 744 C C . CYS A 1 92 ? 10.565 4.594 0.277 1.00 95.44 92 CYS A C 1
ATOM 746 O O . CYS A 1 92 ? 9.414 4.699 0.701 1.00 95.44 92 CYS A O 1
ATOM 748 N N . LEU A 1 93 ? 11.571 4.276 1.100 1.00 97.25 93 LEU A N 1
ATOM 749 C CA . LEU A 1 93 ? 11.382 3.988 2.524 1.00 97.25 93 LEU A CA 1
ATOM 750 C C . LEU A 1 93 ? 10.774 5.177 3.274 1.00 97.25 93 LEU A C 1
ATOM 752 O O . LEU A 1 93 ? 9.880 4.995 4.106 1.00 97.25 93 LEU A O 1
ATOM 756 N N . LYS A 1 94 ? 11.227 6.401 2.985 1.00 96.62 94 LYS A N 1
ATOM 757 C CA . LYS A 1 94 ? 10.632 7.610 3.563 1.00 96.62 94 LYS A CA 1
ATOM 758 C C . LYS A 1 94 ? 9.159 7.736 3.166 1.00 96.62 94 LYS A C 1
ATOM 760 O O . LYS A 1 94 ? 8.315 7.908 4.041 1.00 96.62 94 LYS A O 1
ATOM 765 N N . MET A 1 95 ? 8.850 7.552 1.883 1.00 95.38 95 MET A N 1
ATOM 766 C CA . MET A 1 95 ? 7.481 7.572 1.369 1.00 95.38 95 MET A CA 1
ATOM 767 C C . MET A 1 95 ? 6.586 6.543 2.080 1.00 95.38 95 MET A C 1
ATOM 769 O O . MET A 1 95 ? 5.499 6.885 2.542 1.00 95.38 95 MET A O 1
ATOM 773 N N . CYS A 1 96 ? 7.054 5.304 2.261 1.00 97.00 96 CYS A N 1
ATOM 774 C CA . CYS A 1 96 ? 6.307 4.283 2.996 1.00 97.00 96 CYS A CA 1
ATOM 775 C C . CYS A 1 96 ? 5.947 4.727 4.418 1.00 97.00 96 CYS A C 1
ATOM 777 O O . CYS A 1 96 ? 4.818 4.514 4.866 1.00 97.00 96 CYS A O 1
ATOM 779 N N . ASN A 1 97 ? 6.890 5.349 5.132 1.00 96.06 97 ASN A N 1
ATOM 780 C CA . ASN A 1 97 ? 6.639 5.856 6.479 1.00 96.06 97 ASN A CA 1
ATOM 781 C C . ASN A 1 97 ? 5.605 6.989 6.471 1.00 96.06 97 ASN A C 1
ATOM 783 O O . ASN A 1 97 ? 4.703 6.972 7.309 1.00 96.06 97 ASN A O 1
ATOM 787 N N . ASP A 1 98 ? 5.689 7.913 5.513 1.00 94.88 98 ASP A N 1
ATOM 788 C CA . ASP A 1 98 ? 4.766 9.047 5.398 1.00 94.88 98 ASP A CA 1
ATOM 789 C C . ASP A 1 98 ? 3.314 8.586 5.143 1.00 94.88 98 ASP A C 1
ATOM 791 O O . ASP A 1 98 ? 2.377 9.145 5.714 1.00 94.88 98 ASP A O 1
ATOM 795 N N . PHE A 1 99 ? 3.107 7.528 4.346 1.00 93.69 99 PHE A N 1
ATOM 796 C CA . PHE A 1 99 ? 1.764 7.058 3.967 1.00 93.69 99 PHE A CA 1
ATOM 797 C C . PHE A 1 99 ? 1.181 5.937 4.835 1.00 93.69 99 PHE A C 1
ATOM 799 O O . PHE A 1 99 ? -0.039 5.723 4.825 1.00 93.69 99 PHE A O 1
ATOM 806 N N . HIS A 1 100 ? 2.014 5.169 5.540 1.00 96.06 100 HIS A N 1
ATOM 807 C CA . HIS A 1 100 ? 1.573 3.935 6.203 1.00 96.06 100 HIS A CA 1
ATOM 808 C C . HIS A 1 100 ? 1.913 3.846 7.694 1.00 96.06 1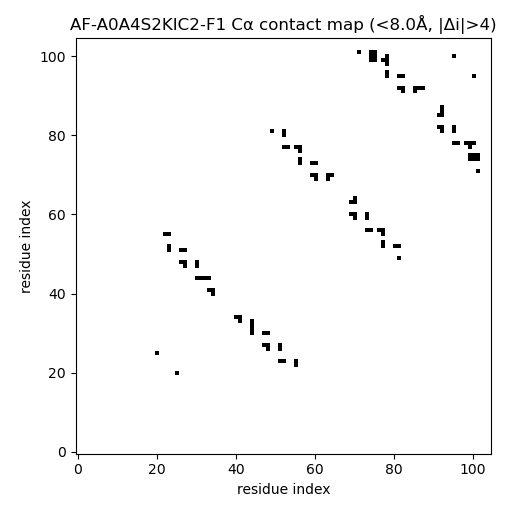00 HIS A C 1
ATOM 810 O O . HIS A 1 100 ? 1.559 2.857 8.343 1.00 96.06 100 HIS A O 1
ATOM 816 N N . THR A 1 101 ? 2.516 4.880 8.280 1.00 93.31 101 THR A N 1
ATOM 817 C CA . THR A 1 101 ? 2.617 4.971 9.741 1.00 93.31 101 THR A CA 1
ATOM 818 C C . THR A 1 101 ? 1.218 5.150 10.348 1.00 93.31 101 THR A C 1
ATOM 820 O O . THR A 1 101 ? 0.452 5.989 9.873 1.00 93.31 101 THR A O 1
ATOM 823 N N . PRO A 1 102 ? 0.845 4.376 11.390 1.00 89.62 102 PRO A N 1
ATOM 824 C CA . PRO A 1 102 ? -0.441 4.557 12.053 1.00 89.62 102 PRO A CA 1
ATOM 825 C C . PRO A 1 102 ? -0.580 5.988 12.602 1.00 89.62 102 PRO A C 1
ATOM 827 O O . PRO A 1 102 ? 0.386 6.495 13.178 1.00 89.62 102 PRO A O 1
ATOM 830 N N . PRO A 1 103 ? -1.764 6.620 12.508 1.00 84.50 103 PRO A N 1
ATOM 831 C CA . PRO A 1 103 ? -1.980 7.938 13.093 1.00 84.50 103 PRO A CA 1
ATOM 832 C C . PRO A 1 103 ? -1.741 7.907 14.609 1.00 84.50 103 PRO A C 1
ATOM 834 O O . PRO A 1 103 ? -2.082 6.932 15.290 1.00 84.50 103 PRO A O 1
ATOM 837 N N . SER A 1 104 ? -1.144 8.978 15.137 1.00 76.19 104 SER A N 1
ATOM 838 C CA . SER A 1 104 ? -1.033 9.194 16.580 1.00 76.19 104 SER A CA 1
ATOM 839 C C . SER A 1 104 ? -2.432 9.305 17.190 1.00 76.19 104 SER A C 1
ATOM 841 O O . SER A 1 104 ? -3.284 9.998 16.636 1.00 76.19 104 SER A O 1
ATOM 843 N N . GLN A 1 105 ? -2.653 8.591 18.297 1.00 57.31 105 GLN A N 1
ATOM 844 C CA . GLN A 1 105 ? -3.881 8.674 19.099 1.00 57.31 105 GLN A CA 1
ATOM 845 C C . GLN A 1 105 ? -4.025 10.035 19.768 1.00 57.31 105 GLN A C 1
ATOM 847 O O . GLN A 1 105 ? -2.978 10.563 20.206 1.00 57.31 105 GLN A O 1
#

Nearest PDB structures (foldseek):
  7msh-assembly1_o  TM=3.462E-01  e=6.768E+00  Mycobacterium tuberculosis H37Rv

Secondary structure (DSSP, 8-state):
-------------------PPPHHHHHHHHT-PPPSS-HHHHHHHHHHHHHHHHHHHHHHHHHTTT-HHHHHHHHHHHHHHHHHHHTT-HHHHHHHHHHHSPPP-

Organism: Opisthorchis felineus (NCBI:txid147828)

pLDDT: mean 86.99, std 16.24, range [42.25, 98.44]

Radius of gyration: 22.59 Å; Cα contacts (8 Å, |Δi|>4): 60; chains: 1; bounding box: 32×79×39 Å